Protein AF-A0A839T188-F1 (afdb_monomer)

Secondary structure (DSSP, 8-state):
-EEEEES--HHHHHHHHHHHHTT-EEEEEPPTT----GGG-GGGGTSTTHHHHHHHHHHTT-EEEES-HHHHHHH-SEEEEE----SSTTHHHHHHHHHHHHHHT--S-EEEEEEESS-HHHHHHHHHHHHHHHHS-EETBEEEEEEEEPP---------

Nearest PDB structures (foldseek):
  2y0d-assembly1_C  TM=7.143E-01  e=2.729E-07  Burkholderia cepacia
  2y0d-assembly1_D  TM=7.016E-01  e=2.032E-07  Burkholderia cepacia
  3gg2-assembly1_D  TM=6.917E-01  e=9.992E-07  Porphyromonas gingivalis
  3tf5-assembly1_C-2  TM=7.099E-01  e=3.247E-05  Homo sapiens
  2wtb-assembly1_A  TM=5.201E-01  e=5.839E-03  Arabidopsis thaliana

Structure (mmCIF, N/CA/C/O backbone):
data_AF-A0A839T188-F1
#
_entry.id   AF-A0A839T188-F1
#
loop_
_atom_site.group_PDB
_atom_site.id
_atom_site.type_symbol
_atom_site.label_atom_id
_atom_site.label_alt_id
_atom_site.label_comp_id
_atom_site.label_asym_id
_atom_site.label_entity_id
_atom_site.label_seq_id
_atom_site.pdbx_PDB_ins_code
_atom_site.Cartn_x
_atom_site.Cartn_y
_atom_site.Cartn_z
_atom_site.occupancy
_atom_site.B_iso_or_equiv
_atom_site.auth_seq_id
_atom_site.auth_comp_id
_atom_site.auth_asym_id
_atom_site.auth_atom_id
_atom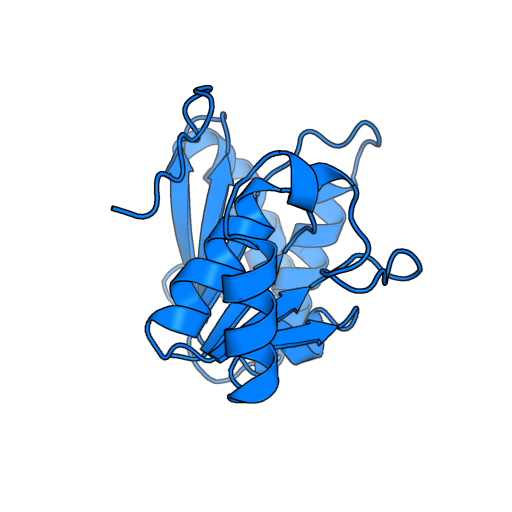_site.pdbx_PDB_model_num
ATOM 1 N N . MET A 1 1 ? -1.585 -11.527 -5.789 1.00 93.25 1 MET A N 1
ATOM 2 C CA . MET A 1 1 ? -2.344 -10.470 -5.069 1.00 93.25 1 MET A CA 1
ATOM 3 C C . MET A 1 1 ? -2.089 -9.137 -5.743 1.00 93.25 1 MET A C 1
ATOM 5 O O . MET A 1 1 ? -1.056 -9.021 -6.403 1.00 93.25 1 MET A O 1
ATOM 9 N N . ARG A 1 2 ? -2.986 -8.163 -5.574 1.00 97.88 2 ARG A N 1
ATOM 10 C CA . ARG A 1 2 ? -2.804 -6.800 -6.089 1.00 97.88 2 ARG A CA 1
ATOM 11 C C . ARG A 1 2 ? -2.311 -5.900 -4.957 1.00 97.88 2 ARG A C 1
ATOM 13 O O . ARG A 1 2 ? -2.912 -5.882 -3.890 1.00 97.88 2 ARG A O 1
ATOM 20 N N . ILE A 1 3 ? -1.208 -5.193 -5.159 1.00 98.00 3 ILE A N 1
ATOM 21 C CA . ILE A 1 3 ? -0.512 -4.438 -4.112 1.00 98.00 3 ILE A CA 1
ATOM 22 C C . ILE A 1 3 ? -0.253 -3.025 -4.620 1.00 98.00 3 ILE A C 1
ATOM 24 O O . ILE A 1 3 ? 0.304 -2.864 -5.700 1.00 98.00 3 ILE A O 1
ATOM 28 N N . SER A 1 4 ? -0.622 -2.005 -3.853 1.00 96.69 4 SER A N 1
ATOM 29 C CA . SER A 1 4 ? -0.164 -0.633 -4.087 1.00 96.69 4 SER A CA 1
ATOM 30 C C . SER A 1 4 ? 1.000 -0.308 -3.167 1.00 96.69 4 SER A C 1
ATOM 32 O O . SER A 1 4 ? 0.987 -0.692 -2.001 1.00 96.69 4 SER A O 1
ATOM 34 N N . ILE A 1 5 ? 2.001 0.401 -3.671 1.00 94.12 5 ILE A N 1
ATOM 35 C CA . ILE A 1 5 ? 3.148 0.859 -2.883 1.00 94.12 5 ILE A CA 1
ATOM 36 C C . ILE A 1 5 ? 3.167 2.380 -2.953 1.00 94.12 5 ILE A C 1
ATOM 38 O O . ILE A 1 5 ? 3.186 2.945 -4.039 1.00 94.12 5 ILE A O 1
ATOM 42 N N . LEU A 1 6 ? 3.113 3.039 -1.798 1.00 89.44 6 LEU A N 1
ATOM 43 C CA . LEU A 1 6 ? 3.128 4.492 -1.696 1.00 89.44 6 LEU A CA 1
ATOM 44 C C . LEU A 1 6 ? 4.538 5.011 -1.446 1.00 89.44 6 LEU A C 1
ATOM 46 O O . LEU A 1 6 ? 5.170 4.673 -0.445 1.00 89.44 6 LEU A O 1
ATOM 50 N N . GLY A 1 7 ? 4.978 5.905 -2.329 1.00 73.38 7 GLY A N 1
ATOM 51 C CA . GLY A 1 7 ? 6.250 6.605 -2.220 1.00 73.38 7 GLY A CA 1
ATOM 52 C C . GLY A 1 7 ? 7.318 6.012 -3.131 1.00 73.38 7 GLY A C 1
ATOM 53 O O . GLY A 1 7 ? 7.734 4.869 -2.977 1.00 73.38 7 GLY A O 1
ATOM 54 N N . THR A 1 8 ? 7.832 6.833 -4.040 1.00 62.00 8 THR A N 1
ATOM 55 C CA . THR A 1 8 ? 8.907 6.466 -4.967 1.00 62.00 8 THR A CA 1
ATOM 56 C C . THR A 1 8 ? 10.265 6.731 -4.320 1.00 62.00 8 THR A C 1
ATOM 58 O O . THR A 1 8 ? 10.919 7.742 -4.591 1.00 62.00 8 THR A O 1
ATOM 61 N N . ASN A 1 9 ? 10.671 5.852 -3.406 1.00 75.56 9 ASN A N 1
ATOM 62 C CA . ASN A 1 9 ? 12.041 5.792 -2.901 1.00 75.56 9 ASN A CA 1
ATOM 63 C C . ASN A 1 9 ? 12.720 4.496 -3.387 1.00 75.56 9 ASN A C 1
ATOM 65 O O . ASN A 1 9 ? 12.061 3.589 -3.906 1.00 75.56 9 ASN A O 1
ATOM 69 N N . TYR A 1 10 ? 14.044 4.402 -3.241 1.00 79.12 10 TYR A N 1
ATOM 70 C CA . TYR A 1 10 ? 14.785 3.238 -3.734 1.00 79.12 10 TYR A CA 1
ATOM 71 C C . TYR A 1 10 ? 14.322 1.923 -3.070 1.00 79.12 10 TYR A C 1
ATOM 73 O O . TYR A 1 10 ? 14.160 0.922 -3.765 1.00 79.12 10 TYR A O 1
ATOM 81 N N . LYS A 1 11 ? 14.025 1.925 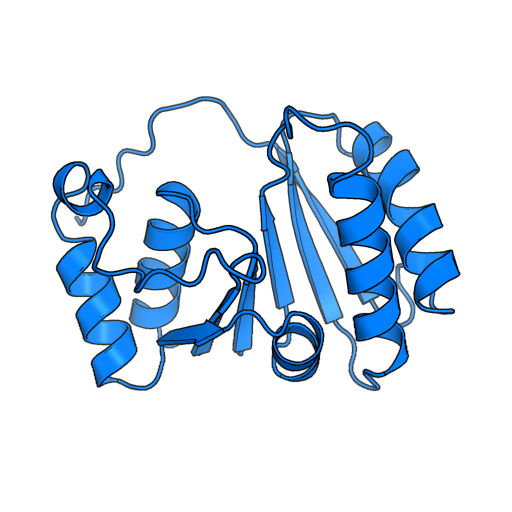-1.756 1.00 82.25 11 LYS A N 1
ATOM 82 C CA . LYS A 1 11 ? 13.548 0.735 -1.024 1.00 82.25 11 LYS A CA 1
ATOM 83 C C . LYS A 1 11 ? 12.214 0.238 -1.588 1.00 82.25 11 LYS A C 1
ATOM 85 O O . LYS A 1 11 ? 12.033 -0.963 -1.776 1.00 82.25 11 LYS A O 1
ATOM 90 N N . ASN A 1 12 ? 11.297 1.155 -1.877 1.00 87.00 12 ASN A N 1
ATOM 91 C CA . ASN A 1 12 ? 9.989 0.847 -2.445 1.00 87.00 12 ASN A CA 1
ATOM 92 C C . ASN A 1 12 ? 10.093 0.341 -3.881 1.00 87.00 12 ASN A C 1
ATOM 94 O O . ASN A 1 12 ? 9.380 -0.592 -4.241 1.00 87.00 12 ASN A O 1
ATOM 98 N N . SER A 1 13 ? 11.045 0.851 -4.664 1.00 86.69 13 SER A N 1
ATOM 99 C CA . SER A 1 13 ? 11.335 0.311 -5.998 1.00 86.69 13 SER A CA 1
ATOM 100 C C . SER A 1 13 ? 11.872 -1.117 -5.941 1.00 86.69 13 SER A C 1
ATOM 102 O O . SER A 1 13 ? 11.417 -1.971 -6.702 1.00 86.69 13 SER A O 1
ATOM 104 N N . ILE A 1 14 ? 12.782 -1.421 -5.007 1.00 87.94 14 ILE A N 1
ATOM 105 C CA . ILE A 1 14 ? 13.235 -2.803 -4.772 1.00 87.94 14 ILE A CA 1
ATOM 106 C C . ILE A 1 14 ? 12.044 -3.686 -4.409 1.00 87.94 14 ILE A C 1
ATOM 108 O O . ILE A 1 14 ? 11.889 -4.777 -4.959 1.00 87.94 14 ILE A O 1
ATOM 112 N N . PHE A 1 15 ? 11.178 -3.216 -3.510 1.00 89.56 15 PHE A N 1
ATOM 113 C CA . PHE A 1 15 ? 10.007 -3.973 -3.084 1.00 89.56 15 PHE A CA 1
ATOM 114 C C . PHE A 1 15 ? 9.034 -4.223 -4.247 1.00 89.56 15 PHE A C 1
ATOM 116 O O . PHE A 1 15 ? 8.599 -5.358 -4.444 1.00 89.56 15 PHE A O 1
ATOM 123 N N . ALA A 1 16 ? 8.774 -3.212 -5.080 1.00 91.88 16 ALA A N 1
ATOM 124 C CA . ALA A 1 16 ? 7.941 -3.317 -6.275 1.00 91.88 16 ALA A CA 1
ATOM 125 C C . ALA A 1 16 ? 8.504 -4.321 -7.293 1.00 91.88 16 ALA A C 1
ATOM 127 O O . ALA A 1 16 ? 7.777 -5.193 -7.782 1.00 91.88 16 ALA A O 1
ATOM 128 N N . GLY A 1 17 ? 9.809 -4.247 -7.575 1.00 91.31 17 GLY A N 1
ATOM 129 C CA . GLY A 1 17 ? 10.503 -5.190 -8.452 1.00 91.31 17 GLY A CA 1
ATOM 130 C C . GLY A 1 17 ? 10.446 -6.622 -7.915 1.00 91.31 17 GLY A C 1
ATOM 131 O O . GLY A 1 17 ? 10.047 -7.539 -8.626 1.00 91.31 17 GLY A O 1
ATOM 132 N N . CYS A 1 18 ? 10.753 -6.821 -6.633 1.00 92.75 18 CYS A N 1
ATOM 133 C CA . CYS A 1 18 ? 10.726 -8.134 -5.986 1.00 92.75 18 CYS A CA 1
ATOM 134 C C . CYS A 1 18 ? 9.328 -8.765 -5.921 1.00 92.75 18 CYS A C 1
ATOM 136 O O . CYS A 1 18 ? 9.205 -9.985 -6.053 1.00 92.75 18 CYS A O 1
ATOM 138 N N . LEU A 1 19 ? 8.285 -7.968 -5.672 1.00 95.12 19 LEU A N 1
ATOM 139 C CA . LEU A 1 19 ? 6.904 -8.450 -5.608 1.00 95.12 19 LEU A CA 1
ATOM 140 C C . LEU A 1 19 ? 6.359 -8.781 -6.997 1.00 95.12 19 LEU A C 1
ATOM 142 O O . LEU A 1 19 ? 5.766 -9.845 -7.177 1.00 95.12 19 LEU A O 1
ATOM 146 N N . SER A 1 20 ? 6.600 -7.915 -7.983 1.00 95.38 20 SER A N 1
ATOM 147 C CA . SER A 1 20 ? 6.187 -8.179 -9.365 1.00 95.38 20 SER A CA 1
ATOM 148 C C . SER A 1 20 ? 6.915 -9.388 -9.953 1.00 95.38 20 SER A C 1
ATOM 150 O O . SER A 1 20 ? 6.276 -10.247 -10.556 1.00 95.38 20 SER A O 1
ATOM 152 N N . PHE A 1 21 ? 8.212 -9.550 -9.671 1.00 94.31 21 PHE A N 1
ATOM 153 C CA . PHE A 1 21 ? 8.975 -10.742 -10.052 1.00 94.31 21 PHE A CA 1
ATOM 154 C C . PHE A 1 21 ? 8.418 -12.036 -9.434 1.00 94.31 21 PHE A C 1
ATOM 156 O O . PHE A 1 21 ? 8.458 -13.093 -10.057 1.00 94.31 21 PHE A O 1
ATOM 163 N N . ARG A 1 22 ? 7.838 -11.958 -8.230 1.00 95.75 22 ARG A N 1
ATOM 164 C CA . ARG A 1 22 ? 7.147 -13.081 -7.573 1.00 95.75 22 ARG A CA 1
ATOM 165 C C . ARG A 1 22 ? 5.711 -13.308 -8.067 1.00 95.75 22 ARG A C 1
ATOM 167 O O . ARG A 1 22 ? 5.009 -14.142 -7.504 1.00 95.75 22 ARG A O 1
ATOM 174 N N . GLY A 1 23 ? 5.260 -12.595 -9.100 1.00 96.19 23 GLY A N 1
ATOM 175 C CA . GLY A 1 23 ? 3.942 -12.794 -9.712 1.00 96.19 23 GLY A CA 1
ATOM 176 C C . GLY A 1 23 ? 2.812 -11.956 -9.103 1.00 96.19 23 GLY A C 1
ATOM 177 O O . GLY A 1 23 ? 1.643 -12.198 -9.404 1.00 96.19 23 GLY A O 1
ATOM 178 N N . HIS A 1 24 ? 3.113 -10.985 -8.237 1.00 97.94 24 HIS A N 1
ATOM 179 C CA . HIS A 1 24 ? 2.103 -10.051 -7.732 1.00 97.94 24 HIS A CA 1
ATOM 180 C C . HIS A 1 24 ? 1.867 -8.912 -8.728 1.00 97.94 24 HIS A C 1
ATOM 182 O O . HIS A 1 24 ? 2.795 -8.460 -9.387 1.00 97.94 24 HIS A O 1
ATOM 188 N N . THR A 1 25 ? 0.638 -8.403 -8.803 1.00 98.00 25 THR A N 1
ATOM 189 C CA . THR A 1 25 ? 0.357 -7.169 -9.545 1.00 98.00 25 THR A CA 1
ATOM 190 C C . THR A 1 25 ? 0.637 -5.989 -8.629 1.00 98.00 25 THR A C 1
ATOM 192 O O . THR A 1 25 ? 0.041 -5.890 -7.559 1.00 98.00 25 THR A O 1
ATOM 195 N N . VAL A 1 26 ? 1.529 -5.100 -9.040 1.00 97.06 26 VAL A N 1
ATOM 196 C CA . VAL A 1 26 ? 2.010 -3.973 -8.251 1.00 97.06 26 VAL A CA 1
ATOM 197 C C . VAL A 1 26 ? 1.646 -2.660 -8.939 1.00 97.06 26 VAL A C 1
ATOM 199 O O . VAL A 1 26 ? 1.875 -2.478 -10.137 1.00 97.06 26 VAL A O 1
ATOM 202 N N . ILE A 1 27 ? 1.079 -1.742 -8.162 1.00 95.38 27 ILE A N 1
ATOM 203 C CA . ILE A 1 27 ? 0.812 -0.361 -8.554 1.00 95.38 27 ILE A CA 1
ATOM 204 C C . ILE A 1 27 ? 1.702 0.537 -7.698 1.00 95.38 27 ILE A C 1
ATOM 206 O O . ILE A 1 27 ? 1.474 0.696 -6.501 1.00 95.38 27 ILE A O 1
ATOM 210 N N . ASP A 1 28 ? 2.730 1.109 -8.303 1.00 91.75 28 ASP A N 1
ATOM 211 C CA . ASP A 1 28 ? 3.563 2.122 -7.667 1.00 91.75 28 ASP A CA 1
ATOM 212 C C . ASP A 1 28 ? 2.839 3.476 -7.692 1.00 91.75 28 ASP A C 1
ATOM 214 O O . ASP A 1 28 ? 2.352 3.919 -8.736 1.00 91.75 28 ASP A O 1
ATOM 218 N N . VAL A 1 29 ? 2.703 4.113 -6.531 1.00 90.88 29 VAL A N 1
ATOM 219 C CA . VAL A 1 29 ? 1.907 5.329 -6.362 1.00 90.88 29 VAL A CA 1
ATOM 220 C C . VAL A 1 29 ? 2.805 6.497 -5.979 1.00 90.88 29 VAL A C 1
ATOM 222 O O . VAL A 1 29 ? 3.344 6.570 -4.868 1.00 90.88 29 VAL A O 1
ATOM 225 N N . SER A 1 30 ? 2.921 7.449 -6.900 1.00 83.50 30 SER A N 1
ATOM 226 C CA . SER A 1 30 ? 3.688 8.682 -6.743 1.00 83.50 30 SER A CA 1
ATOM 227 C C . SER A 1 30 ? 2.798 9.874 -6.397 1.00 83.50 30 SER A C 1
ATOM 229 O O . SER A 1 30 ? 1.615 9.931 -6.728 1.00 83.50 30 SER A O 1
ATOM 231 N N . ALA A 1 31 ? 3.376 10.877 -5.736 1.00 74.38 31 ALA A N 1
ATOM 232 C CA . ALA A 1 31 ? 2.661 12.119 -5.463 1.00 74.38 31 ALA A CA 1
ATOM 233 C C . ALA A 1 31 ? 2.295 12.849 -6.778 1.00 74.38 31 ALA A C 1
ATOM 235 O O . ALA A 1 31 ? 3.101 12.852 -7.718 1.00 74.38 31 ALA A O 1
ATOM 236 N N . PRO A 1 32 ? 1.137 13.537 -6.843 1.00 69.31 32 PRO A N 1
ATOM 237 C CA . PRO A 1 32 ? 0.746 14.325 -8.009 1.00 69.31 32 PRO A CA 1
ATOM 238 C C . PRO A 1 32 ? 1.842 15.312 -8.432 1.00 69.31 32 PRO A C 1
ATOM 240 O O . PRO A 1 32 ? 2.442 15.989 -7.597 1.00 69.31 32 PRO A O 1
ATOM 243 N N . GLY A 1 33 ? 2.129 15.383 -9.735 1.00 64.06 33 GLY A N 1
ATOM 244 C CA . GLY A 1 33 ? 3.178 16.255 -10.284 1.00 64.06 33 GLY A CA 1
ATOM 245 C C . GLY A 1 33 ? 4.617 15.776 -10.045 1.00 64.06 33 GLY A C 1
ATOM 246 O O . GLY A 1 33 ? 5.550 16.400 -10.542 1.00 64.06 33 GLY A O 1
ATOM 247 N N . LYS A 1 34 ? 4.810 14.655 -9.335 1.00 64.44 34 LYS A N 1
ATOM 248 C CA . LYS A 1 34 ? 6.093 13.946 -9.200 1.00 64.44 34 LYS A CA 1
ATOM 249 C C . LYS A 1 34 ? 6.090 12.591 -9.915 1.00 64.44 34 LYS A C 1
ATOM 251 O O . LYS A 1 34 ? 6.908 11.738 -9.587 1.00 64.44 34 LYS A O 1
ATOM 256 N N . ASN A 1 35 ? 5.196 12.402 -10.888 1.00 61.47 35 ASN A N 1
ATOM 257 C CA . ASN A 1 35 ? 5.178 11.214 -11.740 1.00 61.47 35 ASN A CA 1
ATOM 258 C C . ASN A 1 35 ? 6.443 11.200 -12.596 1.00 61.47 35 ASN A C 1
ATOM 260 O O . ASN A 1 35 ? 6.488 11.798 -13.670 1.00 61.47 35 ASN A O 1
ATOM 264 N N . ARG A 1 36 ? 7.483 10.553 -12.083 1.00 64.75 36 ARG A N 1
ATOM 265 C CA . ARG A 1 36 ? 8.626 10.114 -12.870 1.00 64.75 36 ARG A CA 1
ATOM 266 C C . ARG A 1 36 ? 8.432 8.647 -13.191 1.00 64.75 36 ARG A C 1
ATOM 268 O O . ARG A 1 36 ? 7.835 7.917 -12.401 1.00 64.75 36 ARG A O 1
ATOM 275 N N . ASP A 1 37 ? 8.911 8.236 -14.357 1.00 69.50 37 ASP A N 1
ATOM 276 C CA . ASP A 1 37 ? 8.996 6.817 -14.653 1.00 69.50 37 ASP A CA 1
ATOM 277 C C . ASP A 1 37 ? 9.896 6.163 -13.580 1.00 69.50 37 ASP A C 1
ATOM 279 O O . ASP A 1 37 ? 10.984 6.687 -13.313 1.00 69.50 37 ASP A O 1
ATOM 283 N N . PRO A 1 38 ? 9.485 5.045 -12.951 1.00 66.00 38 PRO A N 1
ATOM 284 C CA . PRO A 1 38 ? 10.321 4.332 -11.984 1.00 66.00 38 PRO A CA 1
ATOM 285 C C . PRO A 1 38 ? 11.712 3.972 -12.525 1.00 66.00 38 PRO A C 1
ATOM 287 O O . PRO A 1 38 ? 12.644 3.770 -11.751 1.00 66.00 38 PRO A O 1
ATOM 290 N N . LEU A 1 39 ? 11.856 3.889 -13.851 1.00 71.19 39 LEU A N 1
ATOM 291 C CA . LEU A 1 39 ? 13.095 3.590 -14.561 1.00 71.19 39 LEU A CA 1
ATOM 292 C C . LEU A 1 39 ? 14.022 4.805 -14.752 1.00 71.19 39 LEU A C 1
ATOM 294 O O . LEU A 1 39 ? 15.167 4.619 -15.167 1.00 71.19 39 LEU A O 1
ATOM 298 N N . ASP A 1 40 ? 13.561 6.016 -14.438 1.00 70.56 40 ASP A N 1
ATOM 299 C CA . ASP A 1 40 ? 14.294 7.276 -14.644 1.00 70.56 40 ASP A CA 1
ATOM 300 C C . ASP A 1 40 ? 14.985 7.779 -13.367 1.00 70.56 40 ASP A C 1
ATOM 302 O O . ASP A 1 40 ? 15.365 8.948 -13.253 1.00 70.56 40 ASP A O 1
ATOM 306 N N . HIS A 1 41 ? 15.124 6.915 -12.364 1.00 71.50 41 HIS A N 1
ATOM 307 C CA . HIS A 1 41 ? 15.735 7.279 -11.098 1.00 71.50 41 HIS A CA 1
ATOM 308 C C . HIS A 1 41 ? 17.224 6.930 -11.032 1.00 71.50 41 HIS A C 1
ATOM 310 O O . HIS A 1 41 ? 17.623 5.785 -11.238 1.00 71.50 41 HIS A O 1
ATOM 316 N N . ASP A 1 42 ? 18.038 7.900 -10.611 1.00 71.50 42 ASP A N 1
ATOM 317 C CA . ASP A 1 42 ? 19.492 7.739 -10.462 1.00 71.50 42 ASP A CA 1
ATOM 318 C C . ASP A 1 42 ? 19.866 6.608 -9.487 1.00 71.50 42 ASP A C 1
ATOM 320 O O . ASP A 1 42 ? 20.886 5.936 -9.663 1.00 71.50 42 ASP A O 1
ATOM 324 N N . TYR A 1 43 ? 19.004 6.323 -8.499 1.00 71.31 43 TYR A N 1
ATOM 325 C CA . TYR A 1 43 ? 19.223 5.249 -7.526 1.00 71.31 43 TYR A CA 1
ATOM 326 C C . TYR A 1 43 ? 19.180 3.839 -8.130 1.00 71.31 43 TYR A C 1
ATOM 328 O O . TYR A 1 43 ? 19.628 2.899 -7.484 1.00 71.31 43 TYR A O 1
ATOM 336 N N . LEU A 1 44 ? 18.692 3.659 -9.361 1.00 70.81 44 LEU A N 1
ATOM 337 C CA . LEU A 1 44 ? 18.724 2.357 -10.039 1.00 70.81 44 LEU A CA 1
ATOM 338 C C . LEU A 1 44 ? 20.150 1.869 -10.303 1.00 70.81 44 LEU A C 1
ATOM 340 O O . LEU A 1 44 ? 20.371 0.672 -10.450 1.00 70.81 44 LEU A O 1
ATOM 344 N N . THR A 1 45 ? 21.111 2.793 -10.364 1.00 70.81 45 THR A N 1
ATOM 345 C CA . THR A 1 45 ? 22.537 2.473 -10.516 1.00 70.81 45 THR A CA 1
ATOM 346 C C . THR A 1 45 ? 23.178 1.988 -9.216 1.00 70.81 45 THR A C 1
ATOM 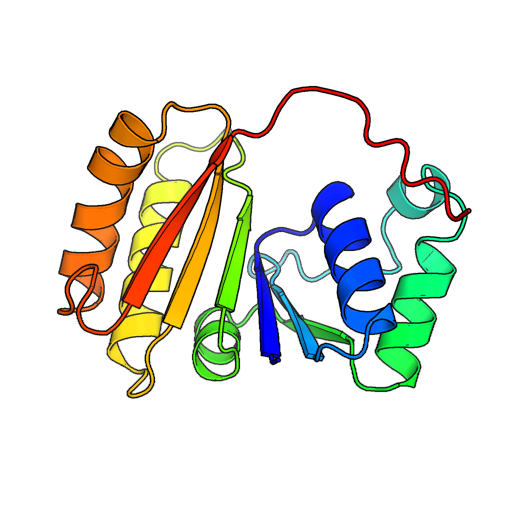348 O O . THR A 1 45 ? 24.227 1.350 -9.264 1.00 70.81 45 THR A O 1
ATOM 351 N N . LEU A 1 46 ? 22.543 2.254 -8.068 1.00 74.62 46 LEU A N 1
ATOM 352 C CA . LEU A 1 46 ? 23.040 1.863 -6.748 1.00 74.62 46 LEU A CA 1
ATOM 353 C C . LEU A 1 46 ? 22.759 0.387 -6.433 1.00 74.62 46 LEU A C 1
ATOM 355 O O . LEU A 1 46 ? 23.449 -0.189 -5.602 1.00 74.62 46 LEU A O 1
ATOM 359 N N . GLU A 1 47 ? 21.775 -0.220 -7.103 1.00 78.56 47 GLU A N 1
ATOM 360 C CA . GLU A 1 47 ? 21.314 -1.587 -6.839 1.00 78.56 47 GLU A CA 1
ATOM 361 C C . GLU A 1 47 ? 21.362 -2.439 -8.113 1.00 78.56 47 GLU A C 1
ATOM 363 O O . GLU A 1 47 ? 20.457 -2.370 -8.960 1.00 78.56 47 GLU A O 1
ATOM 368 N N . PRO A 1 48 ? 22.418 -3.257 -8.280 1.00 82.69 48 PRO A N 1
ATOM 369 C CA . PRO A 1 48 ? 22.558 -4.142 -9.425 1.00 82.69 48 PRO A CA 1
ATOM 370 C C . PRO A 1 48 ? 21.320 -5.026 -9.624 1.00 82.69 48 PRO A C 1
ATOM 372 O O . PRO A 1 48 ? 20.864 -5.717 -8.720 1.00 82.69 48 PRO A O 1
ATOM 375 N N . GLY A 1 49 ? 20.772 -5.019 -10.840 1.00 85.19 49 GLY A N 1
ATOM 376 C CA . GLY A 1 49 ? 19.614 -5.840 -11.206 1.00 85.19 49 GLY A CA 1
ATOM 377 C C . GLY A 1 49 ? 18.245 -5.224 -10.898 1.00 85.19 49 GLY A C 1
ATOM 378 O O . GLY A 1 49 ? 17.249 -5.713 -11.430 1.00 85.19 49 GLY A O 1
ATOM 379 N N . LEU A 1 50 ? 18.163 -4.108 -10.163 1.00 87.75 50 LEU A N 1
ATOM 380 C CA . LEU A 1 50 ? 16.883 -3.444 -9.886 1.00 87.75 50 LEU A CA 1
ATOM 381 C C . LEU A 1 50 ? 16.169 -3.004 -11.171 1.00 87.75 50 LEU A C 1
ATOM 383 O O . LEU A 1 50 ? 14.989 -3.296 -11.363 1.00 87.75 50 LEU A O 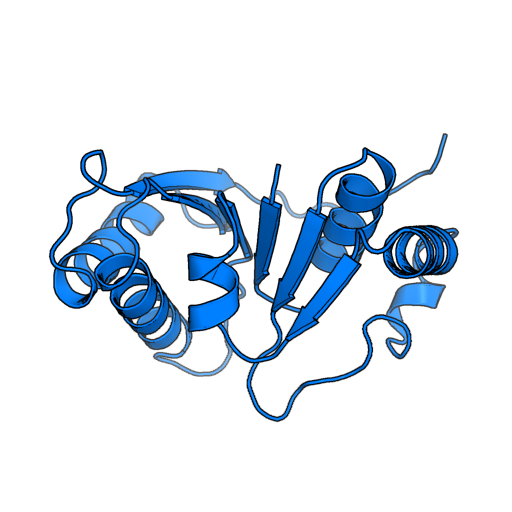1
ATOM 387 N N . ARG A 1 51 ? 16.905 -2.373 -12.096 1.00 89.00 51 ARG A N 1
ATOM 388 C CA . ARG A 1 51 ? 16.387 -1.990 -13.420 1.00 89.00 51 ARG A CA 1
ATOM 389 C C . ARG A 1 51 ? 15.776 -3.187 -14.151 1.00 89.00 51 ARG A C 1
ATOM 391 O O . ARG A 1 51 ? 14.672 -3.091 -14.676 1.00 89.00 51 ARG A O 1
ATOM 398 N N . PHE A 1 52 ? 16.484 -4.315 -14.143 1.00 89.69 52 PHE A N 1
ATOM 399 C CA . PHE A 1 52 ? 16.025 -5.542 -14.783 1.00 89.69 52 PHE A CA 1
ATOM 400 C C . PHE A 1 52 ? 14.729 -6.056 -14.146 1.00 89.69 52 PHE A C 1
ATOM 402 O O . PHE A 1 52 ? 13.793 -6.369 -14.876 1.00 89.69 52 PHE A O 1
ATOM 409 N N . LEU A 1 53 ? 14.634 -6.097 -12.812 1.00 91.12 53 LEU A N 1
ATOM 410 C CA . LEU A 1 53 ? 13.420 -6.541 -12.116 1.00 91.12 53 LEU A CA 1
ATOM 411 C C . LEU A 1 53 ? 12.203 -5.674 -12.463 1.00 91.12 53 LEU A C 1
ATOM 413 O O . LEU A 1 53 ? 11.141 -6.208 -12.780 1.00 91.12 53 LEU A O 1
ATOM 417 N N . LEU A 1 54 ? 12.364 -4.348 -12.445 1.00 90.94 54 LEU A N 1
ATOM 418 C CA . LEU A 1 54 ? 11.290 -3.414 -12.792 1.00 90.94 54 LEU A CA 1
ATOM 419 C C . LEU A 1 54 ? 10.860 -3.571 -14.259 1.00 90.94 54 LEU A C 1
ATOM 421 O O . LEU A 1 54 ? 9.663 -3.641 -14.546 1.00 90.94 54 LEU A O 1
ATOM 425 N N . ASP A 1 55 ? 11.821 -3.694 -15.181 1.00 91.44 55 ASP A N 1
ATOM 426 C CA . ASP A 1 55 ? 11.544 -3.913 -16.605 1.00 91.44 55 ASP A CA 1
ATOM 427 C C . ASP A 1 55 ? 10.799 -5.234 -16.846 1.00 91.44 55 ASP A C 1
ATOM 429 O O . ASP A 1 55 ? 9.865 -5.275 -17.651 1.00 91.44 55 ASP A O 1
ATOM 433 N N . GLN A 1 56 ? 11.170 -6.311 -16.147 1.00 94.19 56 GLN A N 1
ATOM 434 C CA . GLN A 1 56 ? 10.464 -7.593 -16.233 1.00 94.19 56 GLN A CA 1
ATOM 435 C C . GLN A 1 56 ? 9.029 -7.478 -15.715 1.00 94.19 56 GLN A C 1
ATOM 437 O O . GLN A 1 56 ? 8.100 -7.915 -16.394 1.00 94.19 56 GLN A O 1
ATOM 442 N N . GLY A 1 57 ? 8.831 -6.829 -14.563 1.00 95.06 57 GLY A N 1
ATOM 443 C CA . GLY A 1 57 ? 7.500 -6.579 -14.010 1.00 95.06 57 GLY A CA 1
ATOM 444 C C . GLY A 1 57 ? 6.600 -5.814 -14.984 1.00 95.06 57 GLY A C 1
ATOM 445 O O . GLY A 1 57 ? 5.454 -6.207 -15.205 1.00 95.06 57 GLY A O 1
ATOM 446 N N . ARG A 1 58 ? 7.123 -4.765 -15.637 1.00 93.69 58 ARG A N 1
ATOM 447 C CA . ARG A 1 58 ? 6.369 -3.988 -16.638 1.00 93.69 58 ARG A CA 1
ATOM 448 C C . ARG A 1 58 ? 6.050 -4.804 -17.885 1.00 93.69 58 ARG A C 1
ATOM 450 O O . ARG A 1 58 ? 4.906 -4.801 -18.328 1.00 93.69 58 ARG A O 1
ATOM 457 N N . LYS A 1 59 ? 7.029 -5.534 -18.433 1.00 95.44 59 LYS A N 1
ATOM 458 C CA . LYS A 1 59 ? 6.829 -6.397 -19.614 1.00 95.44 59 LYS A CA 1
ATOM 459 C C . LYS A 1 59 ? 5.795 -7.492 -19.362 1.00 95.44 59 LYS A C 1
ATOM 461 O O . LYS A 1 59 ? 5.030 -7.817 -20.263 1.00 95.44 59 LYS A O 1
ATOM 466 N N . ALA A 1 60 ? 5.750 -8.023 -18.144 1.00 96.62 60 ALA A N 1
ATOM 467 C CA . ALA A 1 60 ? 4.765 -9.014 -17.728 1.00 96.62 60 ALA A CA 1
ATOM 468 C C . ALA A 1 60 ? 3.372 -8.419 -17.429 1.00 96.62 60 ALA A C 1
ATOM 470 O O . ALA A 1 60 ? 2.452 -9.170 -17.119 1.00 96.62 60 ALA A O 1
ATOM 471 N N . GLY A 1 61 ? 3.200 -7.090 -17.478 1.00 96.31 61 GLY A N 1
ATOM 472 C CA . GLY A 1 61 ? 1.956 -6.423 -17.073 1.00 96.31 61 GLY A CA 1
ATOM 473 C C . GLY A 1 61 ? 1.679 -6.503 -15.566 1.00 96.31 61 GLY A C 1
ATOM 474 O O . GLY A 1 61 ? 0.548 -6.305 -15.129 1.00 96.31 61 GLY A O 1
ATOM 475 N N . LEU A 1 62 ? 2.704 -6.814 -14.768 1.00 97.19 62 LEU A N 1
ATOM 476 C CA . LEU A 1 62 ? 2.626 -6.988 -13.318 1.00 97.19 62 LEU A CA 1
ATOM 477 C C . LEU A 1 62 ? 3.079 -5.751 -12.540 1.00 97.19 62 LEU A C 1
ATOM 479 O O . LEU A 1 62 ? 2.892 -5.715 -11.331 1.00 97.19 62 LEU A O 1
ATOM 483 N N . LEU A 1 63 ? 3.659 -4.746 -13.194 1.00 95.06 63 LEU A N 1
ATOM 484 C CA . LEU A 1 63 ? 4.057 -3.484 -12.573 1.00 95.06 63 LEU A CA 1
ATOM 485 C C . LEU A 1 63 ? 3.538 -2.302 -13.393 1.00 95.06 63 LEU A C 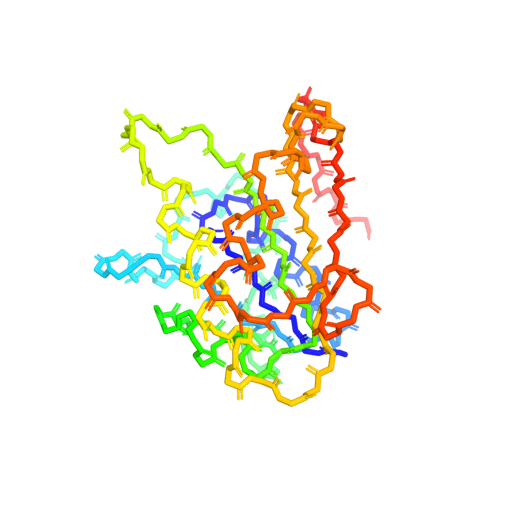1
ATOM 487 O O . LEU A 1 63 ? 3.737 -2.239 -14.606 1.00 95.06 63 LEU A O 1
ATOM 491 N N . SER A 1 64 ? 2.905 -1.354 -12.711 1.00 93.31 64 SER A N 1
ATOM 492 C CA . SER A 1 64 ? 2.411 -0.096 -13.274 1.00 93.31 64 SER A CA 1
ATOM 493 C C . SER A 1 64 ? 2.618 1.045 -12.280 1.00 93.31 64 SER A C 1
ATOM 495 O O . SER A 1 64 ? 2.845 0.783 -11.100 1.00 93.31 64 SER A O 1
ATOM 497 N N . SER A 1 65 ? 2.523 2.291 -12.746 1.00 90.12 65 SER A N 1
ATOM 498 C CA . SER A 1 65 ? 2.651 3.478 -11.894 1.00 90.12 65 SER A CA 1
ATOM 499 C C . SER A 1 65 ? 1.492 4.444 -12.109 1.00 90.12 65 SER A C 1
ATOM 501 O O . SER A 1 65 ? 0.987 4.572 -13.225 1.00 90.12 65 SER A O 1
ATOM 503 N N . THR A 1 66 ? 1.076 5.140 -11.052 1.00 91.06 66 THR A N 1
ATOM 504 C CA . THR A 1 66 ? -0.002 6.139 -11.095 1.00 91.06 66 THR A CA 1
ATOM 505 C C . THR A 1 66 ? 0.187 7.226 -10.034 1.00 91.06 66 THR A C 1
ATOM 507 O O . THR A 1 66 ? 0.825 7.000 -9.013 1.00 91.06 66 THR A O 1
ATOM 510 N N . SER A 1 67 ? -0.412 8.402 -10.242 1.00 90.50 67 SER A N 1
ATOM 511 C CA . SER A 1 67 ? -0.623 9.402 -9.174 1.00 90.50 67 SER A CA 1
ATOM 512 C C . SER A 1 67 ? -2.002 9.325 -8.526 1.00 90.50 67 SER A C 1
ATOM 514 O O . SER A 1 67 ? -2.290 10.076 -7.595 1.00 90.50 67 SER A O 1
ATOM 516 N N . ASP A 1 68 ? -2.889 8.482 -9.053 1.00 92.69 68 ASP A N 1
ATOM 517 C CA . ASP A 1 68 ? -4.240 8.327 -8.531 1.00 92.69 68 ASP A CA 1
ATOM 518 C C . ASP A 1 68 ? -4.240 7.339 -7.361 1.00 92.69 68 ASP A C 1
ATOM 520 O O . ASP A 1 68 ? -4.406 6.127 -7.529 1.00 92.69 68 ASP A O 1
ATOM 524 N N . LEU A 1 69 ? -4.042 7.884 -6.160 1.00 93.00 69 LEU A N 1
ATOM 525 C CA . LEU A 1 69 ? -4.096 7.133 -4.910 1.00 93.00 69 LEU A CA 1
ATOM 526 C C . LEU A 1 69 ? -5.440 6.414 -4.722 1.00 93.00 69 LEU A C 1
ATOM 528 O O . LEU A 1 69 ? -5.462 5.264 -4.278 1.00 93.00 69 LEU A O 1
ATOM 532 N N . LEU A 1 70 ? -6.554 7.067 -5.060 1.00 94.19 70 LEU A N 1
ATOM 533 C CA . LEU A 1 70 ? -7.885 6.504 -4.848 1.00 94.19 70 LEU A CA 1
ATOM 534 C C . LEU A 1 70 ? -8.088 5.279 -5.742 1.00 94.19 70 LEU A C 1
ATOM 536 O O . LEU A 1 70 ? -8.541 4.240 -5.253 1.00 94.19 70 LEU A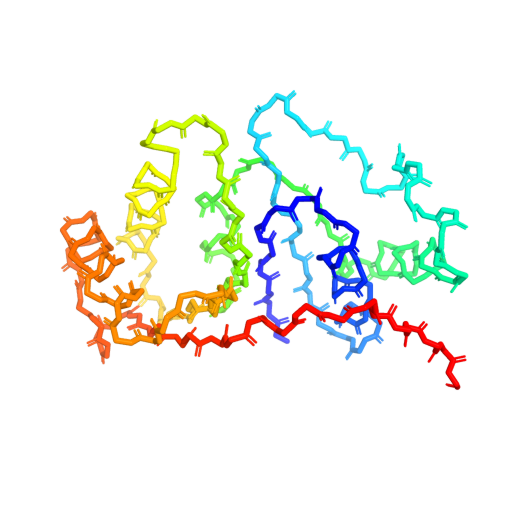 O 1
ATOM 540 N N . SER A 1 71 ? -7.719 5.365 -7.026 1.00 94.69 71 SER A N 1
ATOM 541 C CA . SER A 1 71 ? -7.820 4.205 -7.918 1.00 94.69 71 SER A CA 1
ATOM 542 C C . SER A 1 71 ? -6.866 3.094 -7.498 1.00 94.69 71 SER A C 1
ATOM 544 O O . SER A 1 71 ? -7.283 1.938 -7.465 1.00 94.69 71 SER A O 1
ATOM 546 N N . ALA A 1 72 ? -5.634 3.425 -7.092 1.00 95.69 72 ALA A N 1
ATOM 547 C CA . ALA A 1 72 ? -4.667 2.430 -6.637 1.00 95.69 72 ALA A CA 1
ATOM 548 C C . ALA A 1 72 ? -5.197 1.619 -5.444 1.00 95.69 72 ALA A C 1
ATOM 550 O O . ALA A 1 72 ? -5.238 0.396 -5.521 1.00 95.69 72 ALA A O 1
ATOM 551 N N . VAL A 1 73 ? -5.690 2.281 -4.391 1.00 96.62 73 VAL A N 1
ATOM 552 C CA . VAL A 1 73 ? -6.284 1.615 -3.214 1.00 96.62 73 VAL A CA 1
ATOM 553 C C . VAL A 1 73 ? -7.529 0.815 -3.594 1.00 96.62 73 VAL A C 1
ATOM 555 O O . VAL A 1 73 ? -7.737 -0.296 -3.109 1.00 96.62 73 VAL A O 1
ATOM 558 N N . ARG A 1 74 ? -8.382 1.348 -4.474 1.00 95.19 74 ARG A N 1
ATOM 559 C CA . ARG A 1 74 ? -9.589 0.643 -4.926 1.00 95.19 74 ARG A CA 1
ATOM 560 C C . ARG A 1 74 ? -9.245 -0.659 -5.648 1.00 95.19 74 ARG A C 1
ATOM 562 O O . ARG A 1 74 ? -9.937 -1.657 -5.453 1.00 95.19 74 ARG A O 1
ATOM 569 N N . GLU A 1 75 ? -8.185 -0.646 -6.444 1.00 96.00 75 GLU A N 1
ATOM 570 C CA . GLU A 1 75 ? -7.765 -1.747 -7.307 1.00 96.00 75 GLU A CA 1
ATOM 571 C C . GLU A 1 75 ? -6.866 -2.787 -6.633 1.00 96.00 75 GLU A C 1
ATOM 573 O O . GLU A 1 75 ? -6.660 -3.856 -7.204 1.00 96.00 75 GLU A O 1
ATOM 578 N N . THR A 1 76 ? -6.333 -2.513 -5.445 1.00 98.06 76 THR A N 1
ATOM 579 C CA . THR A 1 76 ? -5.395 -3.407 -4.749 1.00 98.06 76 THR A CA 1
ATOM 580 C C . THR A 1 76 ? -6.008 -4.021 -3.500 1.00 98.06 76 THR A C 1
ATOM 582 O O . THR A 1 76 ? -7.008 -3.539 -2.993 1.00 98.06 76 THR A O 1
ATOM 585 N N . ASP A 1 77 ? -5.439 -5.108 -2.995 1.00 97.56 77 ASP A N 1
ATOM 586 C CA . ASP A 1 77 ? -5.878 -5.754 -1.749 1.00 97.56 77 ASP A CA 1
ATOM 587 C C . ASP A 1 77 ? -5.129 -5.180 -0.531 1.00 97.56 77 ASP A C 1
ATOM 589 O O . ASP A 1 77 ? -5.575 -5.269 0.616 1.00 97.56 77 ASP A O 1
ATOM 593 N N . LEU A 1 78 ? -3.947 -4.616 -0.791 1.00 97.44 78 LEU A N 1
ATOM 594 C CA . LEU A 1 78 ? -3.001 -4.148 0.208 1.00 97.44 78 LEU A CA 1
ATOM 595 C C . LEU A 1 78 ? -2.301 -2.884 -0.281 1.00 97.44 78 LEU A C 1
ATOM 597 O O . LEU A 1 78 ? -1.848 -2.836 -1.425 1.00 97.44 78 LEU A O 1
ATOM 601 N N . THR A 1 79 ? -2.144 -1.900 0.603 1.00 96.94 79 THR A N 1
ATOM 602 C CA . THR A 1 79 ? -1.272 -0.743 0.381 1.00 96.94 79 THR A CA 1
ATOM 603 C C . THR A 1 79 ? -0.095 -0.775 1.343 1.00 96.94 79 THR A C 1
ATOM 605 O O . THR A 1 79 ? -0.281 -0.766 2.558 1.00 96.94 79 THR A O 1
ATOM 608 N N . PHE A 1 80 ? 1.115 -0.801 0.794 1.00 94.94 80 PHE A N 1
ATOM 609 C CA . PHE A 1 80 ? 2.359 -0.659 1.534 1.00 94.94 80 PHE A CA 1
ATOM 610 C C . PHE A 1 80 ? 2.778 0.810 1.566 1.00 94.94 80 PHE A C 1
ATOM 612 O O . PHE A 1 80 ? 2.737 1.485 0.537 1.00 94.94 80 PHE A O 1
ATOM 619 N N . ILE A 1 81 ? 3.153 1.310 2.739 1.00 91.88 81 ILE A N 1
ATOM 620 C CA . ILE A 1 81 ? 3.411 2.728 2.985 1.00 91.88 81 ILE A CA 1
ATOM 621 C C . ILE A 1 81 ? 4.707 2.847 3.762 1.00 91.88 81 ILE A C 1
ATOM 623 O O . ILE A 1 81 ? 4.802 2.343 4.878 1.00 91.88 81 ILE A O 1
ATOM 627 N N . ASP A 1 82 ? 5.669 3.561 3.195 1.00 88.06 82 ASP A N 1
ATOM 628 C CA . ASP A 1 82 ? 6.787 4.078 3.971 1.00 88.06 82 ASP A CA 1
ATOM 629 C 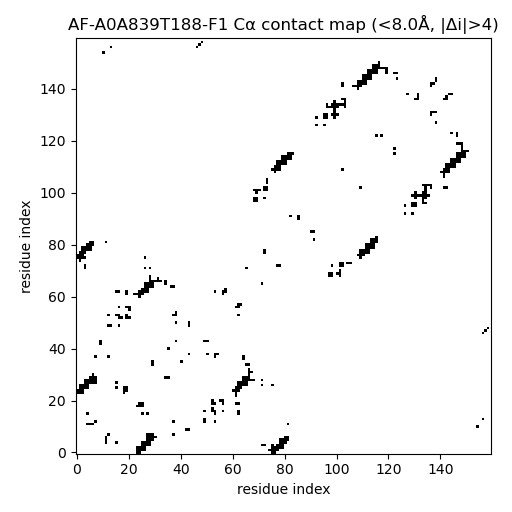C . ASP A 1 82 ? 6.386 5.408 4.576 1.00 88.06 82 ASP A C 1
ATOM 631 O O . ASP A 1 82 ? 6.178 6.391 3.861 1.00 88.06 82 ASP A O 1
ATOM 635 N N . GLU A 1 83 ? 6.305 5.450 5.899 1.00 81.94 83 GLU A N 1
ATOM 636 C CA . GLU A 1 83 ? 6.245 6.714 6.602 1.00 81.94 83 GLU A CA 1
ATOM 637 C C . GLU A 1 83 ? 7.616 7.380 6.512 1.00 81.94 83 GLU A C 1
ATOM 639 O O . GLU A 1 83 ? 8.570 7.020 7.203 1.00 81.94 83 GLU A O 1
ATOM 644 N N . VAL A 1 84 ? 7.719 8.330 5.589 1.00 69.44 84 VAL A N 1
ATOM 645 C CA . VAL A 1 84 ? 8.897 9.176 5.451 1.00 69.44 84 VAL A CA 1
ATOM 646 C C . VAL A 1 84 ? 8.681 10.402 6.318 1.00 69.44 84 VAL A C 1
ATOM 648 O O . VAL A 1 84 ? 7.623 11.030 6.246 1.00 69.44 84 VAL A O 1
ATOM 651 N N . ASP A 1 85 ? 9.696 10.764 7.098 1.00 58.50 85 ASP A N 1
ATOM 652 C CA . ASP A 1 85 ? 9.717 12.036 7.809 1.00 58.50 85 ASP A CA 1
ATOM 653 C C . ASP A 1 85 ? 9.696 13.168 6.768 1.00 58.50 85 ASP A C 1
ATOM 655 O O . ASP A 1 85 ? 10.678 13.450 6.076 1.00 58.50 85 ASP A O 1
ATOM 659 N N . SER A 1 86 ? 8.507 13.715 6.527 1.00 62.75 86 SER A N 1
ATOM 660 C CA . SER A 1 86 ? 8.302 14.771 5.547 1.00 62.75 86 SER A CA 1
ATOM 661 C C . SER A 1 86 ? 8.753 16.084 6.165 1.00 62.75 86 SER A C 1
ATOM 663 O O . SER A 1 86 ? 8.157 16.535 7.138 1.00 62.75 86 SER A O 1
ATOM 665 N N . GLU A 1 87 ? 9.697 16.780 5.523 1.00 57.56 87 GLU A N 1
ATOM 666 C CA . GLU A 1 87 ? 10.132 18.127 5.941 1.00 57.56 87 GLU A CA 1
ATOM 667 C C . GLU A 1 87 ? 8.974 19.139 6.049 1.00 57.56 87 GLU A C 1
ATOM 669 O O . GLU A 1 87 ? 9.102 20.188 6.678 1.00 57.56 87 GLU A O 1
ATOM 674 N N . LYS A 1 88 ? 7.831 18.847 5.413 1.00 70.38 88 LYS A N 1
ATOM 675 C CA . LYS A 1 88 ? 6.619 19.666 5.482 1.00 70.38 88 LYS A CA 1
ATOM 676 C C . LYS A 1 88 ? 5.649 19.134 6.545 1.00 70.38 88 LYS A C 1
ATOM 678 O O . LYS A 1 88 ? 5.138 18.023 6.358 1.00 70.38 88 LYS A O 1
ATOM 683 N N . PRO A 1 89 ? 5.296 19.949 7.557 1.00 71.69 89 PRO A N 1
ATOM 684 C CA . PRO A 1 89 ? 4.249 19.622 8.523 1.00 71.69 89 PRO A CA 1
ATOM 685 C C . PRO A 1 89 ? 2.897 19.338 7.851 1.00 71.69 89 PRO A C 1
ATOM 687 O O . PRO A 1 89 ? 2.525 19.990 6.864 1.00 71.69 89 PRO A O 1
ATOM 690 N N . GLY A 1 90 ? 2.130 18.385 8.384 1.00 80.00 90 GLY A N 1
ATOM 691 C CA . GLY A 1 90 ? 0.778 18.092 7.900 1.00 80.00 90 GLY A CA 1
ATOM 692 C C . GLY A 1 90 ? 0.716 17.247 6.621 1.00 80.00 90 GLY A C 1
ATOM 693 O O . GLY A 1 90 ? -0.356 17.135 6.021 1.00 80.00 90 GLY A O 1
ATOM 694 N N . CYS A 1 91 ? 1.850 16.765 6.101 1.00 83.44 91 CYS A N 1
ATOM 695 C CA . CYS A 1 91 ? 1.889 15.985 4.860 1.00 83.44 91 CYS A CA 1
ATOM 696 C C . CYS A 1 91 ? 1.366 14.559 5.079 1.00 83.44 91 CYS A C 1
ATOM 698 O O . CYS A 1 91 ? 0.525 14.087 4.314 1.00 83.44 91 CYS A O 1
ATOM 700 N N . MET A 1 92 ? 1.816 13.909 6.156 1.00 87.00 92 MET A N 1
ATOM 701 C CA . MET A 1 92 ? 1.402 12.549 6.496 1.00 87.00 92 MET A CA 1
ATOM 702 C C . MET A 1 92 ? -0.064 12.510 6.921 1.00 87.00 92 MET A C 1
ATOM 704 O O . MET A 1 92 ? -0.811 11.662 6.455 1.00 87.00 92 MET A O 1
ATOM 708 N N . GLU A 1 93 ? -0.521 13.484 7.702 1.00 90.94 93 GLU A N 1
ATOM 709 C CA . GLU A 1 93 ? -1.914 13.611 8.129 1.00 90.94 93 GLU A CA 1
ATOM 710 C C . GLU A 1 93 ? -2.855 13.728 6.927 1.00 90.94 93 GLU A C 1
ATOM 712 O O . GLU A 1 93 ? -3.880 13.051 6.864 1.00 90.94 93 GLU A O 1
ATOM 717 N N . ARG A 1 94 ? -2.470 14.523 5.920 1.00 91.00 94 ARG A N 1
ATOM 718 C CA . ARG A 1 94 ? -3.208 14.609 4.654 1.00 91.00 94 ARG A CA 1
ATOM 719 C C . ARG A 1 94 ? -3.224 13.282 3.904 1.00 91.00 94 ARG A C 1
ATOM 721 O O . ARG A 1 94 ? -4.281 12.906 3.404 1.00 91.00 94 ARG A O 1
ATOM 728 N N . LEU A 1 95 ? -2.097 12.572 3.844 1.00 91.12 95 LEU A N 1
ATOM 729 C CA . LEU A 1 95 ? -2.034 11.248 3.223 1.00 91.12 95 LEU A CA 1
ATOM 730 C C . LEU A 1 95 ? -2.966 10.252 3.931 1.00 91.12 95 LEU A C 1
ATOM 732 O O . LEU A 1 95 ? -3.702 9.531 3.259 1.00 91.12 95 LEU A O 1
ATOM 736 N N . TRP A 1 96 ? -2.987 10.241 5.266 1.00 94.50 96 TRP A N 1
ATOM 737 C CA . TRP A 1 96 ? -3.883 9.385 6.047 1.00 94.50 96 TRP A CA 1
ATOM 738 C C . TRP A 1 96 ? -5.356 9.713 5.786 1.00 94.50 96 TRP A C 1
ATOM 740 O O . TRP A 1 96 ? -6.147 8.798 5.563 1.00 94.50 96 TRP A O 1
ATOM 750 N N . CYS A 1 97 ? -5.728 10.994 5.706 1.00 95.38 97 CYS A N 1
ATOM 751 C CA . CYS A 1 97 ? -7.089 11.381 5.326 1.00 95.38 97 CYS A CA 1
ATOM 752 C C . CYS A 1 97 ? -7.452 10.903 3.911 1.00 95.38 97 CYS A C 1
ATOM 754 O O . CYS A 1 97 ? -8.508 10.301 3.724 1.00 95.38 97 CYS A O 1
ATOM 756 N N . GLN A 1 98 ? -6.564 11.087 2.927 1.00 94.44 98 GLN A N 1
ATOM 757 C CA . GLN A 1 98 ? -6.790 10.622 1.551 1.00 94.44 98 GLN A CA 1
ATOM 758 C C . GLN A 1 98 ? -6.915 9.094 1.458 1.00 94.44 98 GLN A C 1
ATOM 760 O O . GLN A 1 98 ? -7.747 8.575 0.713 1.00 94.44 98 GLN A O 1
ATOM 765 N N . LEU A 1 99 ? -6.116 8.356 2.233 1.00 95.75 99 LEU A N 1
ATOM 766 C CA . LEU A 1 99 ? -6.251 6.907 2.362 1.00 95.75 99 LEU A CA 1
ATOM 767 C C . LEU A 1 99 ? -7.609 6.535 2.959 1.00 95.75 99 LEU A C 1
ATOM 769 O O . LEU A 1 99 ? -8.279 5.648 2.434 1.00 95.75 99 LEU A O 1
ATOM 773 N N . GLY A 1 100 ? -8.054 7.235 4.002 1.00 97.06 100 GLY A N 1
ATOM 774 C CA . GLY A 1 100 ? -9.384 7.039 4.572 1.00 97.06 100 GLY A CA 1
ATOM 775 C C . GLY A 1 100 ? -10.503 7.300 3.556 1.00 97.06 100 GLY A C 1
ATOM 776 O O . GLY A 1 100 ? -11.407 6.479 3.418 1.00 97.06 100 GLY A O 1
ATOM 777 N N . GLU A 1 101 ? -10.421 8.375 2.772 1.00 96.31 101 GLU A N 1
ATOM 778 C CA . GLU A 1 101 ? -11.368 8.657 1.681 1.00 96.31 101 GLU A CA 1
ATOM 779 C C . GLU A 1 101 ? -11.398 7.534 0.633 1.00 96.31 101 GLU A C 1
ATOM 781 O O . GLU A 1 101 ? -12.472 7.104 0.209 1.00 96.31 101 GLU A O 1
ATOM 786 N N . ALA A 1 102 ? -10.234 6.999 0.255 1.00 96.12 102 ALA A N 1
ATOM 787 C CA . ALA A 1 102 ? -10.156 5.866 -0.661 1.00 96.12 102 ALA A CA 1
ATOM 788 C C . ALA A 1 102 ? -10.800 4.597 -0.068 1.00 96.12 102 ALA A C 1
ATOM 790 O O . ALA A 1 102 ? -11.526 3.876 -0.760 1.00 96.12 102 ALA A O 1
ATOM 791 N N . LEU A 1 103 ? -10.597 4.347 1.230 1.00 97.19 103 LEU A N 1
ATOM 792 C CA . LEU A 1 103 ? -11.200 3.224 1.953 1.00 97.19 103 LEU A CA 1
ATOM 793 C C . LEU A 1 103 ? -12.722 3.345 2.081 1.00 97.19 103 LEU A C 1
ATOM 795 O O . LEU A 1 103 ? -13.398 2.312 2.060 1.00 97.19 103 LEU A O 1
ATOM 799 N N . ARG A 1 104 ? -13.268 4.566 2.179 1.00 96.12 104 ARG A N 1
ATOM 800 C CA . ARG A 1 104 ? -14.722 4.822 2.217 1.00 96.12 104 ARG A CA 1
ATOM 801 C C . ARG A 1 104 ? -15.430 4.217 1.007 1.00 96.12 104 ARG A C 1
ATOM 803 O O . ARG A 1 104 ? -16.482 3.601 1.143 1.00 96.12 104 ARG A O 1
ATOM 810 N N . CYS A 1 105 ? -14.840 4.381 -0.174 1.00 90.50 105 CYS A N 1
ATOM 811 C CA . CYS A 1 105 ? -15.427 3.965 -1.448 1.00 90.50 105 CYS A CA 1
ATOM 812 C C . CYS A 1 105 ? -15.201 2.481 -1.780 1.00 90.50 105 CYS A C 1
ATOM 814 O O . CYS A 1 105 ? -15.744 1.980 -2.766 1.00 90.50 105 CYS A O 1
ATOM 816 N N . LYS A 1 106 ? -14.387 1.767 -0.995 1.00 94.19 106 LYS A N 1
ATOM 817 C CA . LYS A 1 106 ? -14.038 0.368 -1.249 1.00 94.19 106 LYS A CA 1
ATOM 818 C C . LYS A 1 106 ? -14.951 -0.561 -0.450 1.00 94.19 106 LYS A C 1
ATOM 820 O O . LYS A 1 106 ? -14.996 -0.471 0.769 1.00 94.19 106 LYS A O 1
ATOM 825 N N . SER A 1 107 ? -15.660 -1.480 -1.098 1.00 91.81 107 SER A N 1
ATOM 826 C CA . SER A 1 107 ? -16.508 -2.457 -0.394 1.00 91.81 107 SER A CA 1
ATOM 827 C C . SER A 1 107 ? -15.719 -3.645 0.163 1.00 91.81 107 SER A C 1
ATOM 829 O O . SER A 1 107 ? -16.042 -4.145 1.235 1.00 91.81 107 SER A O 1
ATOM 831 N N . ALA A 1 108 ? -14.676 -4.085 -0.544 1.00 94.50 108 ALA A N 1
ATOM 832 C CA . ALA A 1 108 ? -13.810 -5.165 -0.088 1.00 94.50 108 ALA A CA 1
ATOM 833 C C . ALA A 1 108 ? -12.897 -4.711 1.071 1.00 94.50 108 ALA A C 1
ATOM 835 O O . ALA A 1 108 ? -12.486 -3.543 1.087 1.00 94.50 108 ALA A O 1
ATOM 836 N N . PRO A 1 109 ? -12.538 -5.618 2.003 1.00 93.94 109 PRO A N 1
ATOM 837 C CA . PRO A 1 109 ? -11.523 -5.350 3.015 1.00 93.94 109 PRO A CA 1
ATOM 838 C C . PRO A 1 109 ? -10.197 -4.927 2.379 1.00 93.94 109 PRO A C 1
ATOM 840 O O . PRO A 1 109 ? -9.836 -5.405 1.302 1.00 93.94 109 PRO A O 1
ATOM 843 N N . HIS A 1 110 ? -9.466 -4.047 3.057 1.00 98.06 110 HIS A N 1
ATOM 844 C CA . HIS A 1 110 ? -8.167 -3.558 2.600 1.00 98.06 110 HIS A CA 1
ATOM 845 C C . HIS A 1 110 ? -7.143 -3.625 3.720 1.00 98.06 110 HIS A C 1
ATOM 847 O O . HIS A 1 110 ? -7.461 -3.293 4.861 1.00 98.06 110 HIS A O 1
ATOM 853 N N . ARG A 1 111 ? -5.902 -3.992 3.404 1.00 98.06 111 ARG A N 1
ATOM 854 C CA . ARG A 1 111 ? -4.816 -3.967 4.389 1.00 98.06 111 ARG A CA 1
ATOM 855 C C . ARG A 1 111 ? -3.873 -2.803 4.137 1.00 98.06 111 ARG A C 1
ATOM 857 O O . ARG A 1 111 ? -3.412 -2.604 3.018 1.00 98.06 111 ARG A O 1
ATOM 864 N N . LEU A 1 112 ? -3.545 -2.062 5.183 1.00 97.50 112 LEU A N 1
ATOM 865 C CA . LEU A 1 112 ? -2.480 -1.071 5.176 1.00 97.50 112 LEU A CA 1
ATOM 866 C C . LEU A 1 112 ? -1.288 -1.647 5.934 1.00 97.50 112 LEU A C 1
ATOM 868 O O . LEU A 1 112 ? -1.419 -2.036 7.091 1.00 97.50 112 LEU A O 1
ATOM 872 N N . VAL A 1 113 ? -0.132 -1.716 5.279 1.00 95.56 113 VAL A N 1
ATOM 873 C CA . VAL A 1 113 ? 1.134 -2.085 5.918 1.00 95.56 113 VAL A CA 1
ATOM 874 C C . VAL A 1 113 ? 2.005 -0.847 5.961 1.00 95.56 113 VAL A C 1
ATOM 876 O O . VAL A 1 113 ? 2.383 -0.317 4.918 1.00 95.56 113 VAL A O 1
ATOM 879 N N . ILE A 1 114 ? 2.302 -0.384 7.166 1.00 92.62 114 ILE A N 1
ATOM 880 C CA . ILE A 1 114 ? 2.982 0.880 7.415 1.00 92.62 114 ILE A CA 1
ATOM 881 C C . ILE A 1 114 ? 4.361 0.570 7.959 1.00 92.62 114 ILE A C 1
ATOM 883 O O . ILE A 1 114 ? 4.494 -0.052 9.011 1.00 92.62 114 ILE A O 1
ATOM 887 N N . ARG A 1 115 ? 5.391 1.007 7.248 1.00 90.44 115 ARG A N 1
ATOM 888 C CA . ARG A 1 115 ? 6.772 0.930 7.693 1.00 90.44 115 ARG A CA 1
ATOM 889 C C . ARG A 1 115 ? 7.191 2.278 8.279 1.00 90.44 115 ARG A C 1
ATOM 891 O O . ARG A 1 115 ? 7.088 3.294 7.603 1.00 90.44 115 ARG A O 1
ATOM 898 N N . THR A 1 116 ? 7.635 2.285 9.534 1.00 87.25 116 THR A N 1
ATOM 899 C CA . THR A 1 116 ? 7.966 3.506 10.294 1.00 87.25 116 THR A CA 1
ATOM 900 C C . THR A 1 116 ? 9.070 3.240 11.317 1.00 87.25 116 THR A C 1
ATOM 902 O O . THR A 1 116 ? 9.309 2.096 11.693 1.00 87.25 116 THR A O 1
ATOM 905 N N . ASN A 1 117 ? 9.752 4.284 11.782 1.00 86.38 117 ASN A N 1
ATOM 906 C CA . ASN A 1 117 ? 10.712 4.214 12.892 1.00 86.38 117 ASN A CA 1
ATOM 907 C C . ASN A 1 117 ? 10.067 4.502 14.264 1.00 86.38 117 ASN A C 1
ATOM 909 O O . ASN A 1 117 ? 10.745 4.440 15.291 1.00 86.38 117 ASN A O 1
ATOM 913 N N . ARG A 1 118 ? 8.773 4.837 14.287 1.00 86.38 118 ARG A N 1
ATOM 914 C CA . ARG A 1 118 ? 7.996 5.094 15.505 1.00 86.38 118 ARG A CA 1
ATOM 915 C C . ARG A 1 118 ? 7.510 3.778 16.101 1.00 86.38 118 ARG A C 1
ATOM 917 O O . ARG A 1 118 ? 7.303 2.808 15.375 1.00 86.38 118 ARG A O 1
ATOM 924 N N . SER A 1 119 ? 7.308 3.730 17.418 1.00 88.38 119 SER A N 1
ATOM 925 C CA . SER A 1 119 ? 6.752 2.519 18.028 1.00 88.38 119 SER A CA 1
ATOM 926 C C . SER A 1 119 ? 5.352 2.235 17.454 1.00 88.38 119 SER A C 1
ATOM 928 O O . SER A 1 119 ? 4.623 3.187 17.140 1.00 88.38 119 SER A O 1
ATOM 930 N N . PRO A 1 120 ? 4.955 0.958 17.298 1.00 90.38 120 PRO A N 1
ATOM 931 C CA . PRO A 1 120 ? 3.644 0.611 16.758 1.00 90.38 120 PRO A CA 1
ATOM 932 C C . PRO A 1 120 ? 2.487 1.286 17.497 1.00 90.38 120 PRO A C 1
ATOM 934 O O . PRO A 1 120 ? 1.533 1.724 16.862 1.00 90.38 120 PRO A O 1
ATOM 937 N N . GLU A 1 121 ? 2.584 1.421 18.821 1.00 92.69 121 GLU A N 1
ATOM 938 C CA . GLU A 1 121 ? 1.543 2.034 19.648 1.00 92.69 121 GLU A CA 1
ATOM 939 C C . GLU A 1 121 ? 1.366 3.520 19.321 1.00 92.69 121 GLU A C 1
ATOM 941 O O . GLU A 1 121 ? 0.238 3.984 19.164 1.00 92.69 121 GLU A O 1
ATOM 946 N N . VAL A 1 122 ? 2.475 4.252 19.173 1.00 91.19 122 VAL A N 1
ATOM 947 C CA . VAL A 1 122 ? 2.460 5.680 18.825 1.00 91.19 122 VAL A CA 1
ATOM 948 C C . VAL A 1 122 ? 1.941 5.876 17.404 1.00 91.19 122 VAL A C 1
ATOM 950 O O . VAL A 1 122 ? 1.049 6.688 17.178 1.00 91.19 122 VAL A O 1
ATOM 953 N N . ALA A 1 123 ? 2.447 5.094 16.447 1.00 92.00 123 ALA A N 1
ATOM 954 C CA . ALA A 1 123 ? 2.013 5.189 15.058 1.00 92.00 123 ALA A CA 1
ATOM 955 C C . ALA A 1 123 ? 0.508 4.911 14.917 1.00 92.00 123 ALA A C 1
ATOM 957 O O . ALA A 1 123 ? -0.204 5.674 14.268 1.00 92.00 123 ALA A O 1
ATOM 958 N N . LEU A 1 124 ? -0.006 3.857 15.558 1.00 94.75 124 LEU A N 1
ATOM 959 C CA . LEU A 1 124 ? -1.432 3.532 15.512 1.00 94.75 124 LEU A CA 1
ATOM 960 C C . LEU A 1 124 ? -2.299 4.608 16.178 1.00 94.75 124 LEU A C 1
ATOM 962 O O . LEU A 1 124 ? -3.353 4.937 15.634 1.00 94.75 124 LEU A O 1
ATOM 966 N N . ALA A 1 125 ? -1.862 5.171 17.309 1.00 95.00 125 ALA A N 1
ATOM 967 C CA . ALA A 1 125 ? -2.592 6.236 17.998 1.00 95.00 125 ALA A CA 1
ATOM 968 C C . ALA A 1 125 ? -2.777 7.485 17.119 1.00 95.00 125 ALA A C 1
ATOM 970 O O . ALA A 1 125 ? -3.833 8.113 17.179 1.00 95.00 125 ALA A O 1
ATOM 971 N N . ASP A 1 126 ? -1.798 7.799 16.269 1.00 92.69 126 ASP A N 1
ATOM 972 C CA . ASP A 1 126 ? -1.870 8.941 15.353 1.00 92.69 126 ASP A CA 1
ATOM 973 C C . ASP A 1 126 ? -2.661 8.629 14.071 1.00 92.69 126 ASP A C 1
ATOM 975 O O . ASP A 1 126 ? -3.405 9.466 13.560 1.00 92.69 126 ASP A O 1
ATOM 979 N N . ILE A 1 127 ? -2.497 7.421 13.526 1.00 95.06 127 ILE A N 1
ATOM 980 C CA . ILE A 1 127 ? -2.978 7.069 12.182 1.00 95.06 127 ILE A CA 1
ATOM 981 C C . ILE A 1 127 ? -4.446 6.636 12.196 1.00 95.06 127 ILE A C 1
ATOM 983 O O . ILE A 1 127 ? -5.221 7.038 11.321 1.00 95.06 127 ILE A O 1
ATOM 987 N N . LEU A 1 128 ? -4.847 5.820 13.177 1.00 97.56 128 LEU A N 1
ATOM 988 C CA . LEU A 1 128 ? -6.198 5.256 13.225 1.00 97.56 128 LEU A CA 1
ATOM 989 C C . LEU A 1 128 ? -7.292 6.333 13.278 1.00 97.56 128 LEU A C 1
ATOM 991 O O . LEU A 1 128 ? -8.208 6.245 12.461 1.00 97.56 128 LEU A O 1
ATOM 995 N N . PRO A 1 129 ? -7.208 7.390 14.114 1.00 98.00 129 PRO A N 1
ATOM 996 C CA . PRO A 1 129 ? -8.252 8.415 14.155 1.00 98.00 129 PRO A CA 1
ATOM 997 C C . PRO A 1 129 ? -8.488 9.105 12.803 1.00 98.00 129 PRO A C 1
ATOM 999 O O . PRO A 1 129 ? -9.629 9.402 12.440 1.00 98.00 129 PRO A O 1
ATOM 1002 N N . LEU A 1 130 ? -7.425 9.339 12.027 1.00 97.75 130 LEU A N 1
ATOM 1003 C CA . LEU A 1 130 ? -7.505 9.979 10.711 1.00 97.75 130 LEU A CA 1
ATOM 1004 C C . LEU A 1 130 ? -8.132 9.051 9.665 1.00 97.75 130 LEU A C 1
ATOM 1006 O O . LEU A 1 130 ? -9.007 9.477 8.903 1.00 97.75 130 LEU A O 1
ATOM 1010 N N . LEU A 1 131 ? -7.728 7.777 9.659 1.00 97.81 131 LEU A N 1
ATOM 1011 C CA . LEU A 1 131 ? -8.297 6.769 8.767 1.00 97.81 131 LEU A CA 1
ATOM 1012 C C . LEU A 1 131 ? -9.772 6.519 9.077 1.00 97.81 131 LEU A C 1
ATOM 1014 O O . LEU A 1 131 ? -10.588 6.507 8.158 1.00 97.81 131 LEU A O 1
ATOM 1018 N N . GLU A 1 132 ? -10.135 6.339 10.345 1.00 98.06 132 GLU A N 1
ATOM 1019 C CA . GLU A 1 132 ? -11.509 6.040 10.758 1.00 98.06 132 GLU A CA 1
ATOM 1020 C C . GLU A 1 132 ? -12.451 7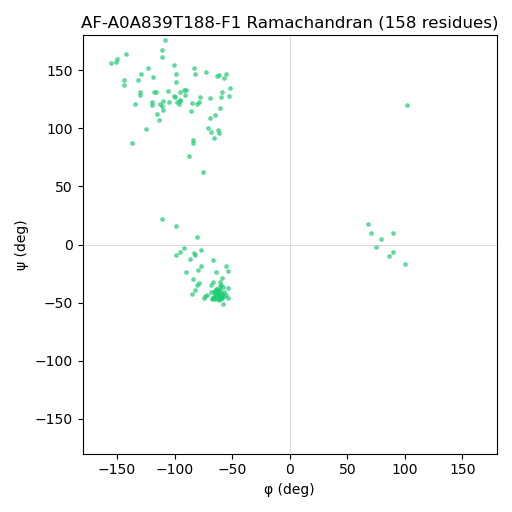.218 10.491 1.00 98.06 132 GLU A C 1
ATOM 1022 O O . GLU A 1 132 ? -13.508 7.038 9.886 1.00 98.06 132 GLU A O 1
ATOM 1027 N N . SER A 1 133 ? -12.049 8.445 10.846 1.00 97.88 133 SER A N 1
ATOM 1028 C CA . SER A 1 133 ? -12.863 9.644 10.592 1.00 97.88 133 SER A CA 1
ATOM 1029 C C . SER A 1 133 ? -13.075 9.909 9.098 1.00 97.88 133 SER A C 1
ATOM 1031 O O . SER A 1 133 ? -14.189 10.226 8.672 1.00 97.88 133 SER A O 1
ATOM 1033 N N . SER A 1 134 ? -12.036 9.731 8.280 1.00 97.44 134 SER A N 1
ATOM 1034 C CA . SER A 1 134 ? -12.116 9.983 6.837 1.00 97.44 134 SER A CA 1
ATOM 1035 C C . SER A 1 134 ? -12.801 8.838 6.087 1.00 97.44 134 SER A C 1
ATOM 1037 O O . SER A 1 134 ? -13.542 9.080 5.135 1.00 97.44 134 SER A O 1
ATOM 1039 N N . SER A 1 135 ? -12.652 7.590 6.537 1.00 97.25 135 SER A N 1
ATOM 1040 C CA . SER A 1 135 ? -13.289 6.432 5.893 1.00 97.25 135 SER A CA 1
ATOM 1041 C C . SER A 1 135 ? -14.728 6.181 6.332 1.00 97.25 135 SER A C 1
ATOM 1043 O O . SER A 1 135 ? -15.515 5.665 5.541 1.00 97.25 135 SER A O 1
ATOM 1045 N N . GLY A 1 136 ? -15.087 6.537 7.567 1.00 96.94 136 GLY A N 1
ATOM 1046 C CA . GLY A 1 136 ? -16.326 6.087 8.205 1.00 96.94 136 GLY A CA 1
ATOM 1047 C C . GLY A 1 136 ? -16.321 4.597 8.584 1.00 96.94 136 GLY A C 1
ATOM 1048 O O . GLY A 1 136 ? -17.369 4.063 8.938 1.00 96.94 136 GLY A O 1
ATOM 1049 N N . LYS A 1 137 ? -15.166 3.926 8.495 1.00 96.25 137 LYS A N 1
ATOM 1050 C CA . LYS A 1 137 ? -14.938 2.523 8.876 1.00 96.25 137 LYS A CA 1
ATOM 1051 C C . LYS A 1 137 ? -14.103 2.435 10.152 1.00 96.25 137 LYS A C 1
ATOM 1053 O O . LYS A 1 137 ? -13.643 3.458 10.655 1.00 96.25 137 LYS A O 1
ATOM 1058 N N . ARG A 1 138 ? -13.886 1.219 10.660 1.00 96.19 138 ARG A N 1
ATOM 1059 C CA . ARG A 1 138 ? -13.053 0.964 11.844 1.00 96.19 138 ARG A CA 1
ATOM 1060 C C . ARG A 1 138 ? -11.932 -0.019 11.540 1.00 96.19 138 ARG A C 1
ATOM 1062 O O . ARG A 1 138 ? -12.083 -0.893 10.690 1.00 96.19 138 ARG A O 1
ATOM 1069 N N . HIS A 1 139 ? -10.823 0.089 12.263 1.00 96.31 139 HIS A N 1
ATOM 1070 C CA . HIS A 1 139 ? -9.805 -0.960 12.221 1.00 96.31 139 HIS A CA 1
ATOM 1071 C C . HIS A 1 139 ? -10.416 -2.293 12.684 1.00 96.31 139 HIS A C 1
ATOM 1073 O O . HIS A 1 139 ? -11.039 -2.367 13.742 1.00 96.31 139 HIS A O 1
ATOM 1079 N N . GLY A 1 140 ? -10.256 -3.335 11.867 1.00 94.25 140 GLY A N 1
ATOM 1080 C CA . GLY A 1 140 ? -10.818 -4.668 12.076 1.00 94.25 140 GLY A CA 1
ATOM 1081 C C . GLY A 1 140 ? -12.207 -4.826 11.456 1.00 94.25 140 GLY A C 1
ATOM 1082 O O . GLY A 1 140 ? -12.734 -5.934 11.413 1.00 94.25 140 GLY A O 1
ATOM 1083 N N . ASP A 1 141 ? -12.786 -3.736 10.941 1.00 91.25 141 ASP A N 1
ATOM 1084 C CA . ASP A 1 141 ? -14.069 -3.715 10.246 1.00 91.25 141 ASP A CA 1
ATOM 1085 C C . ASP A 1 141 ? -13.991 -2.825 8.993 1.00 91.25 141 ASP A C 1
ATOM 1087 O O . ASP A 1 141 ? -14.250 -1.617 8.993 1.00 91.25 141 ASP A O 1
ATOM 1091 N N . GLY A 1 142 ? -13.574 -3.456 7.894 1.00 89.25 142 GLY A N 1
ATOM 1092 C CA . GLY A 1 142 ? -13.452 -2.840 6.574 1.00 89.25 142 GLY A CA 1
ATOM 1093 C C . GLY A 1 142 ? -12.032 -2.417 6.187 1.00 89.25 142 GLY A C 1
ATOM 1094 O O . GLY A 1 142 ? -11.790 -2.230 4.991 1.00 89.25 142 GLY A O 1
ATOM 1095 N N . PHE A 1 143 ? -11.100 -2.318 7.140 1.00 97.69 143 PHE A N 1
ATOM 1096 C CA . PHE A 1 143 ? -9.656 -2.283 6.883 1.00 97.69 143 PHE A CA 1
ATOM 1097 C C . PHE A 1 143 ? -8.834 -2.769 8.088 1.00 97.69 143 PHE A C 1
ATOM 1099 O O . PHE A 1 143 ? -9.277 -2.663 9.230 1.00 97.69 143 PHE A O 1
ATOM 1106 N N . ASP A 1 144 ? -7.615 -3.241 7.823 1.00 97.69 144 ASP A N 1
ATOM 1107 C CA . ASP A 1 144 ? -6.626 -3.612 8.843 1.00 97.69 144 ASP A CA 1
ATOM 1108 C C . ASP A 1 144 ? -5.362 -2.764 8.709 1.00 97.69 144 ASP A C 1
ATOM 1110 O O . ASP A 1 144 ? -4.934 -2.471 7.588 1.00 97.69 144 ASP A O 1
ATOM 1114 N N . VAL A 1 145 ? -4.736 -2.416 9.836 1.00 97.38 145 VAL A N 1
ATOM 1115 C CA . VAL A 1 145 ? -3.460 -1.687 9.859 1.00 97.38 145 VAL A CA 1
ATOM 1116 C C . VAL A 1 145 ? -2.395 -2.516 10.562 1.00 97.38 145 VAL A C 1
ATOM 1118 O O . VAL A 1 145 ? -2.503 -2.821 11.746 1.00 97.38 145 VAL A O 1
ATOM 1121 N N . GLU A 1 146 ? -1.331 -2.834 9.833 1.00 95.56 146 GLU A N 1
ATOM 1122 C CA . GLU A 1 146 ? -0.138 -3.489 10.356 1.00 95.56 146 GLU A CA 1
ATOM 1123 C C . GLU A 1 146 ? 1.023 -2.494 10.351 1.00 95.56 146 GLU A C 1
ATOM 1125 O O . GLU A 1 146 ? 1.376 -1.952 9.303 1.00 95.56 146 GLU A O 1
ATOM 1130 N N . VAL A 1 147 ? 1.641 -2.270 11.510 1.00 93.50 147 VAL A N 1
ATOM 1131 C CA . VAL A 1 147 ? 2.836 -1.428 11.624 1.00 93.50 147 VAL A CA 1
ATOM 1132 C C . VAL A 1 147 ? 4.074 -2.312 11.712 1.00 93.50 147 VAL A C 1
ATOM 1134 O O . VAL A 1 147 ? 4.157 -3.204 12.556 1.00 93.50 147 VAL A O 1
ATOM 1137 N N . ARG A 1 148 ? 5.055 -2.051 10.849 1.00 89.06 148 ARG A N 1
ATOM 1138 C CA . ARG A 1 148 ? 6.371 -2.688 10.859 1.00 89.06 148 ARG A CA 1
ATOM 1139 C C . ARG A 1 148 ? 7.450 -1.658 11.136 1.00 89.06 148 ARG A C 1
ATOM 1141 O O . ARG A 1 148 ? 7.514 -0.620 10.484 1.00 89.06 148 ARG A O 1
ATOM 1148 N N . LEU A 1 149 ? 8.330 -1.979 12.076 1.00 83.62 149 LEU A N 1
ATOM 1149 C CA . LEU A 1 149 ? 9.488 -1.143 12.354 1.00 83.62 149 LEU A CA 1
ATOM 1150 C C . LEU A 1 149 ? 10.475 -1.206 11.183 1.00 83.62 149 LEU A C 1
ATOM 1152 O O . LEU A 1 149 ? 10.887 -2.295 10.774 1.00 83.62 149 LEU A O 1
ATOM 1156 N N . ASP A 1 150 ? 10.848 -0.045 10.647 1.00 76.38 150 ASP A N 1
ATOM 1157 C CA . ASP A 1 150 ? 12.005 0.078 9.762 1.00 76.38 150 ASP A CA 1
ATOM 1158 C C . ASP A 1 150 ? 13.261 0.138 10.624 1.00 76.38 150 ASP A C 1
ATOM 1160 O O . ASP A 1 150 ? 13.417 1.032 11.459 1.00 76.38 150 ASP A O 1
ATOM 1164 N N . PHE A 1 151 ? 14.174 -0.804 10.413 1.00 62.78 151 PHE A N 1
ATOM 1165 C CA . PHE A 1 151 ? 15.488 -0.740 11.033 1.00 62.78 151 PHE A CA 1
ATOM 1166 C C . PHE A 1 151 ? 16.444 -0.007 10.086 1.00 62.78 151 PHE A C 1
ATOM 1168 O O . PHE A 1 151 ? 16.534 -0.371 8.908 1.00 62.78 151 PHE A O 1
ATOM 1175 N N . PRO A 1 152 ? 17.180 1.015 10.558 1.00 50.94 152 PRO A N 1
ATOM 1176 C CA . PRO A 1 152 ? 18.181 1.688 9.747 1.00 50.94 152 PRO A CA 1
ATOM 1177 C C . PRO A 1 152 ? 19.355 0.735 9.487 1.00 50.94 152 PRO A C 1
ATOM 1179 O O . PRO A 1 152 ? 20.262 0.582 10.298 1.00 50.94 152 PRO A O 1
ATOM 1182 N N . GLY A 1 153 ? 19.321 0.082 8.332 1.00 55.34 153 GLY A N 1
ATOM 1183 C CA . GLY A 1 153 ? 20.418 -0.674 7.747 1.00 55.34 153 GLY A CA 1
ATOM 1184 C C . GLY A 1 153 ? 20.372 -0.503 6.233 1.00 55.34 153 GLY A C 1
ATOM 1185 O O . GLY A 1 153 ? 19.288 -0.420 5.651 1.00 55.34 153 GLY A O 1
ATOM 1186 N N . GLN A 1 154 ? 21.533 -0.392 5.585 1.00 45.31 154 GLN A N 1
ATOM 1187 C CA . GLN A 1 154 ? 21.595 -0.437 4.125 1.00 45.31 154 GLN A CA 1
ATOM 1188 C C . GLN A 1 154 ? 21.057 -1.799 3.681 1.00 45.31 154 GLN A C 1
ATOM 1190 O O . GLN A 1 154 ? 21.586 -2.840 4.069 1.00 45.31 154 GLN A O 1
ATOM 1195 N N . SER A 1 155 ? 19.958 -1.792 2.929 1.00 48.12 155 SER A N 1
ATOM 1196 C CA . SER A 1 155 ? 19.434 -3.006 2.317 1.00 48.12 155 SER A CA 1
ATOM 1197 C C . SER A 1 155 ? 20.469 -3.491 1.313 1.00 48.12 155 SER A C 1
ATOM 1199 O O . SER A 1 155 ? 20.662 -2.840 0.300 1.00 48.12 155 SER A O 1
ATOM 1201 N N . ILE A 1 156 ? 21.117 -4.623 1.572 1.00 44.31 156 ILE A N 1
ATOM 1202 C CA . ILE A 1 156 ? 21.865 -5.341 0.541 1.00 44.31 156 ILE A CA 1
ATOM 1203 C C . ILE A 1 156 ? 20.824 -6.200 -0.174 1.00 44.31 156 ILE A C 1
ATOM 1205 O O . ILE A 1 156 ? 20.560 -7.332 0.236 1.00 44.31 156 ILE A O 1
ATOM 1209 N N . ALA A 1 157 ? 20.155 -5.656 -1.192 1.00 50.34 157 ALA A N 1
ATOM 1210 C CA . ALA A 1 157 ? 19.277 -6.457 -2.041 1.00 50.34 157 ALA A CA 1
ATOM 1211 C C . ALA A 1 157 ? 20.142 -7.297 -2.994 1.00 50.34 157 ALA A C 1
ATOM 1213 O O . ALA A 1 157 ? 20.109 -7.139 -4.208 1.00 50.34 157 ALA A O 1
ATOM 1214 N N . ALA A 1 158 ? 20.967 -8.184 -2.436 1.00 38.38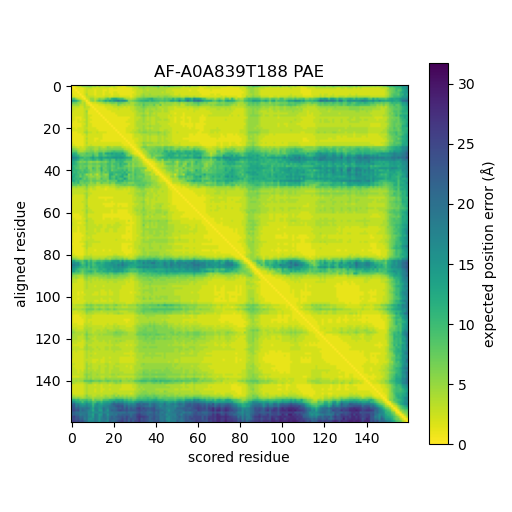 158 ALA A N 1
ATOM 1215 C CA . ALA A 1 158 ? 21.743 -9.119 -3.225 1.00 38.38 158 ALA A CA 1
ATOM 1216 C C . ALA A 1 158 ? 20.775 -10.130 -3.852 1.00 38.38 158 ALA A C 1
ATOM 1218 O O . ALA A 1 158 ? 20.194 -10.969 -3.162 1.00 38.38 158 ALA A O 1
ATOM 1219 N N . LEU A 1 159 ? 20.585 -10.019 -5.166 1.00 35.78 159 LEU A N 1
ATOM 1220 C CA . LEU A 1 159 ? 20.074 -11.102 -5.997 1.00 35.78 159 LEU A CA 1
ATOM 1221 C C . LEU A 1 159 ? 21.071 -12.265 -5.894 1.00 35.78 159 LEU A C 1
ATOM 1223 O O . LEU A 1 159 ? 22.107 -12.248 -6.557 1.00 35.78 159 LEU A O 1
ATOM 1227 N N . ALA A 1 160 ? 20.785 -13.213 -5.002 1.00 33.78 160 ALA A N 1
ATOM 1228 C CA . ALA A 1 160 ? 21.402 -14.536 -4.998 1.00 33.78 160 ALA A CA 1
ATOM 1229 C C . ALA A 1 160 ? 20.658 -15.459 -5.969 1.00 33.78 160 ALA A C 1
ATOM 1231 O O . ALA A 1 160 ? 19.407 -15.370 -6.016 1.00 33.78 160 ALA A O 1
#

Solvent-accessible surface area (backbone atoms only — not comparable to full-atom values): 8819 Å² total; per-residue (Å²): 99,35,34,21,37,42,52,89,45,70,70,49,49,50,49,48,16,56,40,14,68,72,70,23,36,29,35,41,34,30,59,77,95,59,79,62,64,88,86,74,45,79,63,47,77,76,38,81,62,45,58,56,32,42,51,50,10,40,76,69,72,19,39,50,77,43,56,55,60,48,60,40,55,58,71,22,48,31,38,40,34,63,63,66,92,59,95,52,87,68,51,65,62,51,50,37,31,53,50,8,46,27,51,48,78,37,87,63,65,35,36,38,40,37,33,27,82,58,58,60,68,61,49,47,66,63,45,46,61,39,27,26,70,45,23,77,44,42,83,82,47,64,31,43,79,45,69,42,74,53,73,98,64,87,79,78,75,71,86,123

Mean predicted aligned error: 5.75 Å

Sequence (160 aa):
MRISILGTNYKNSIFAGCLSFRGHTVIDVSAPGKNRDPLDHDYLTLEPGLRFLLDQGRKAGLLSSTSDLLSAVRETDLTFIDEVDSEKPGCMERLWCQLGEALRCKSAPHRLVIRTNRSPEVALADILPLLESSSGKRHGDGFDVEVRLDFPGQSIAALA

Foldseek 3Di:
DEEEEEDLDPVSLLVLLVCLLVVAQYEYEYAPPPDDDSLPDPCVVVAPCSNVSQVVSVVVNRYYYDNPPLVSQQVGQEYEYEPDPDPDPCPVLVVLLVLLLSLLPHPAEHEYEYEDQDDPVVVCVSRQVNNCVNNVAHDVGSYHYHYDYDDPDPDNPDPD

Radius of gyration: 15.47 Å; Cα contacts (8 Å, |Δi|>4): 282; chains: 1; bounding box: 40×34×39 Å

pLDDT: mean 86.06, std 14.44, range [33.78, 98.06]

Organism: Azomonas macrocytogenes (NCBI:txid69962)